Protein AF-A0A1S9ATS3-F1 (afdb_monomer_lite)

Structure (mmCIF, N/CA/C/O backbone):
data_AF-A0A1S9ATS3-F1
#
_entry.id   AF-A0A1S9ATS3-F1
#
loop_
_atom_site.group_PDB
_atom_site.id
_atom_site.type_symbol
_atom_site.label_atom_id
_atom_site.label_alt_id
_atom_site.label_comp_id
_atom_site.label_asym_id
_atom_site.label_entity_id
_atom_site.label_seq_id
_atom_site.pdbx_PDB_ins_code
_atom_site.Cartn_x
_atom_site.Cartn_y
_atom_site.Cartn_z
_atom_site.occupancy
_atom_site.B_iso_or_equiv
_atom_site.auth_seq_id
_atom_site.auth_comp_id
_atom_site.auth_asym_id
_atom_site.auth_atom_id
_atom_site.pdbx_PDB_model_num
ATOM 1 N N . MET A 1 1 ? 11.473 8.814 -36.139 1.00 58.09 1 MET A N 1
ATOM 2 C CA . MET A 1 1 ? 10.859 9.242 -34.862 1.00 58.09 1 MET A CA 1
ATOM 3 C C . MET A 1 1 ? 10.175 8.027 -34.275 1.00 58.09 1 MET A C 1
ATOM 5 O O . MET A 1 1 ? 9.082 7.6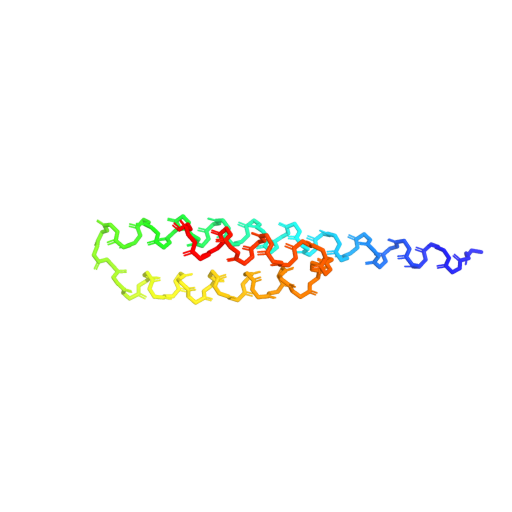64 -34.671 1.00 58.09 1 MET A O 1
ATOM 9 N N . THR A 1 2 ? 10.962 7.286 -33.517 1.00 70.62 2 THR A N 1
ATOM 10 C CA . THR A 1 2 ? 11.068 5.832 -33.666 1.00 70.62 2 THR A CA 1
ATOM 11 C C . THR A 1 2 ? 10.462 5.171 -32.436 1.00 70.62 2 THR A C 1
ATOM 13 O O . THR A 1 2 ? 10.574 5.741 -31.356 1.00 70.62 2 THR A O 1
ATOM 16 N N . ILE A 1 3 ? 9.827 4.011 -32.597 1.00 74.75 3 ILE A N 1
ATOM 17 C CA . ILE A 1 3 ? 9.101 3.191 -31.599 1.00 74.75 3 ILE A CA 1
ATOM 18 C C . ILE A 1 3 ? 9.621 3.297 -30.144 1.00 74.75 3 ILE A C 1
ATOM 20 O O . ILE A 1 3 ? 8.829 3.380 -29.210 1.00 74.75 3 ILE A O 1
ATOM 24 N N . ILE A 1 4 ? 10.936 3.416 -29.950 1.00 80.06 4 ILE A N 1
ATOM 25 C CA . ILE A 1 4 ? 11.615 3.702 -28.673 1.00 80.06 4 ILE A CA 1
ATOM 26 C C . ILE A 1 4 ? 11.009 4.896 -27.900 1.00 80.06 4 ILE A C 1
ATOM 28 O O . ILE A 1 4 ? 10.835 4.807 -26.689 1.00 80.06 4 ILE A O 1
ATOM 32 N N . LYS A 1 5 ? 10.645 6.006 -28.562 1.00 77.50 5 LYS A N 1
ATOM 33 C CA . LYS A 1 5 ? 10.005 7.167 -27.904 1.00 77.50 5 LYS A CA 1
ATOM 34 C C . LYS A 1 5 ? 8.605 6.842 -27.372 1.00 77.50 5 LYS A C 1
ATOM 36 O O . LYS A 1 5 ? 8.219 7.372 -26.337 1.00 77.50 5 LYS A O 1
ATOM 41 N N . ILE A 1 6 ? 7.858 5.988 -28.073 1.00 77.69 6 ILE A N 1
ATOM 42 C CA . ILE A 1 6 ? 6.510 5.569 -27.665 1.00 77.69 6 ILE A CA 1
ATOM 43 C C . ILE A 1 6 ? 6.615 4.639 -26.457 1.00 77.69 6 ILE A C 1
ATOM 45 O O . ILE A 1 6 ? 5.952 4.880 -25.454 1.00 77.69 6 ILE A O 1
ATOM 49 N N . ILE A 1 7 ? 7.507 3.646 -26.519 1.00 78.19 7 ILE A N 1
ATOM 50 C CA . ILE A 1 7 ? 7.772 2.727 -25.403 1.00 78.19 7 ILE A CA 1
ATOM 51 C C . ILE A 1 7 ? 8.211 3.508 -24.164 1.00 78.19 7 ILE A C 1
ATOM 53 O O . ILE A 1 7 ? 7.665 3.302 -23.088 1.00 78.19 7 ILE A O 1
ATOM 57 N N . ARG A 1 8 ? 9.137 4.462 -24.317 1.00 76.06 8 ARG A N 1
ATOM 58 C CA . ARG A 1 8 ? 9.598 5.302 -23.208 1.00 76.06 8 ARG A CA 1
ATOM 59 C C . ARG A 1 8 ? 8.457 6.087 -22.557 1.00 76.06 8 ARG A C 1
ATOM 61 O O . ARG A 1 8 ? 8.354 6.078 -21.340 1.00 76.06 8 ARG A O 1
ATOM 68 N N . LYS A 1 9 ? 7.569 6.693 -23.350 1.00 73.81 9 LYS A N 1
ATOM 69 C CA . L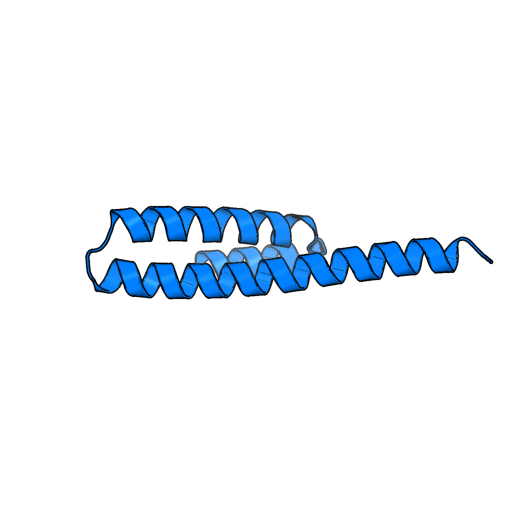YS A 1 9 ? 6.398 7.419 -22.835 1.00 73.81 9 LYS A CA 1
ATOM 70 C C . LYS A 1 9 ? 5.423 6.498 -22.087 1.00 73.81 9 LYS A C 1
ATOM 72 O O . LYS A 1 9 ? 4.854 6.908 -21.082 1.00 73.81 9 LYS A O 1
ATOM 77 N N . TYR A 1 10 ? 5.239 5.265 -22.561 1.00 77.50 10 TYR A N 1
ATOM 78 C CA . TYR A 1 10 ? 4.428 4.258 -21.868 1.00 77.50 10 TYR A CA 1
ATOM 79 C C . TYR A 1 10 ? 5.049 3.836 -20.535 1.00 77.50 10 TYR A C 1
ATOM 81 O O . TYR A 1 10 ? 4.349 3.790 -19.530 1.00 77.50 10 TYR A O 1
ATOM 89 N N . VAL A 1 11 ? 6.360 3.585 -20.514 1.00 75.50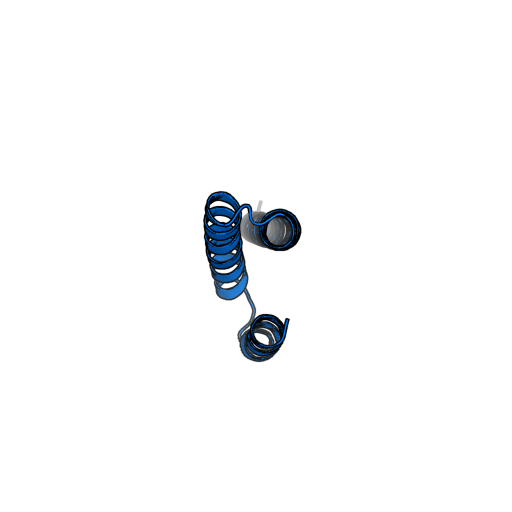 11 VAL A N 1
ATOM 90 C CA . VAL A 1 11 ? 7.098 3.231 -19.292 1.00 75.50 11 VAL A CA 1
ATOM 91 C C . VAL A 1 11 ? 7.069 4.379 -18.282 1.00 75.50 11 VAL A C 1
ATOM 93 O O . VAL A 1 11 ? 6.796 4.150 -17.110 1.00 75.50 11 VAL A O 1
ATOM 96 N N . GLU A 1 12 ? 7.278 5.619 -18.726 1.00 74.69 12 GLU A N 1
ATOM 97 C CA . GLU A 1 12 ? 7.168 6.812 -17.875 1.00 74.69 12 GLU A CA 1
ATOM 98 C C . GLU A 1 12 ? 5.746 6.969 -17.302 1.00 74.69 12 GLU A C 1
ATOM 100 O O . GLU A 1 12 ? 5.594 7.281 -16.123 1.00 74.69 12 GLU A O 1
ATOM 105 N N . GLY A 1 13 ? 4.709 6.686 -18.101 1.00 75.25 13 GLY A N 1
ATOM 106 C CA . GLY A 1 13 ? 3.317 6.679 -17.641 1.00 75.25 13 GLY A CA 1
ATOM 107 C C . GLY A 1 13 ? 3.019 5.590 -16.605 1.00 75.25 13 GLY A C 1
ATOM 108 O O . GLY A 1 13 ? 2.337 5.864 -15.621 1.00 75.25 13 GLY A O 1
ATOM 109 N N . MET A 1 14 ? 3.561 4.382 -16.783 1.00 78.25 14 MET A N 1
ATOM 110 C CA . MET A 1 14 ? 3.428 3.296 -15.802 1.00 78.25 14 MET A CA 1
ATOM 111 C C . MET A 1 14 ? 4.109 3.647 -14.476 1.00 78.25 14 MET A C 1
ATOM 113 O O . MET A 1 14 ? 3.484 3.547 -13.427 1.00 78.25 14 MET A O 1
ATOM 117 N N . ILE A 1 15 ? 5.346 4.154 -14.523 1.00 81.81 15 ILE A N 1
ATOM 118 C CA . ILE A 1 15 ? 6.093 4.555 -13.320 1.00 81.81 15 ILE A CA 1
ATOM 119 C C . ILE A 1 15 ? 5.356 5.664 -12.558 1.00 81.81 15 ILE A C 1
ATOM 121 O O . ILE A 1 15 ? 5.316 5.659 -11.329 1.00 81.81 15 ILE A O 1
ATOM 125 N N . PHE A 1 16 ? 4.766 6.624 -13.272 1.00 83.38 16 PHE A N 1
ATOM 126 C CA . PHE A 1 16 ? 3.997 7.695 -12.646 1.00 83.38 16 PHE A CA 1
ATOM 127 C C . PHE A 1 16 ? 2.750 7.170 -11.923 1.00 83.38 16 PHE A C 1
ATOM 129 O O . PHE A 1 16 ? 2.481 7.591 -10.798 1.00 83.38 16 PHE A O 1
ATOM 136 N N . ASN A 1 17 ? 2.031 6.220 -12.529 1.00 85.31 17 ASN A N 1
ATOM 137 C CA . ASN A 1 17 ? 0.898 5.563 -11.879 1.00 85.31 17 ASN A CA 1
ATOM 138 C C . ASN A 1 17 ? 1.333 4.808 -10.618 1.00 85.31 17 ASN A C 1
ATOM 140 O O . ASN A 1 17 ? 0.694 4.965 -9.584 1.00 85.31 17 ASN A O 1
ATOM 144 N N . ASP A 1 18 ? 2.456 4.087 -10.657 1.00 84.88 18 ASP A N 1
ATOM 145 C CA . ASP A 1 18 ? 2.971 3.365 -9.486 1.00 84.88 18 ASP A CA 1
ATOM 146 C C . ASP A 1 18 ? 3.308 4.311 -8.324 1.00 84.88 18 ASP A C 1
ATOM 148 O O . ASP A 1 18 ? 2.989 4.029 -7.166 1.00 84.88 18 ASP A O 1
ATOM 152 N N . ILE A 1 19 ? 3.907 5.469 -8.627 1.00 87.94 19 ILE A N 1
ATOM 153 C CA . ILE A 1 19 ? 4.202 6.510 -7.631 1.00 87.94 19 ILE A CA 1
ATOM 154 C C . ILE A 1 19 ? 2.909 7.052 -7.013 1.00 87.94 19 ILE A C 1
ATOM 156 O O . ILE A 1 19 ? 2.833 7.209 -5.792 1.00 87.94 19 ILE A O 1
ATOM 160 N N . ILE A 1 20 ? 1.890 7.329 -7.834 1.00 89.69 20 ILE A N 1
ATOM 161 C CA . ILE A 1 20 ? 0.582 7.786 -7.350 1.00 89.69 20 ILE A CA 1
ATOM 162 C C . ILE A 1 20 ? -0.061 6.721 -6.462 1.00 89.69 20 ILE A C 1
ATOM 164 O O . ILE A 1 20 ? -0.537 7.052 -5.377 1.00 89.69 20 ILE A O 1
ATOM 168 N N . SER A 1 21 ? -0.048 5.457 -6.881 1.00 88.38 21 SER A N 1
ATOM 169 C CA . SER A 1 21 ? -0.648 4.355 -6.128 1.00 88.38 21 SER A CA 1
ATOM 170 C C . SER A 1 21 ? 0.039 4.156 -4.775 1.00 88.38 21 SER A C 1
ATOM 172 O O . SER A 1 21 ? -0.653 4.008 -3.770 1.00 88.38 21 SER A O 1
ATOM 174 N N . ILE A 1 22 ? 1.371 4.277 -4.688 1.00 89.19 22 ILE A N 1
ATOM 175 C CA . ILE A 1 22 ? 2.086 4.285 -3.396 1.00 89.19 22 ILE A CA 1
ATOM 176 C C . ILE A 1 22 ? 1.686 5.488 -2.530 1.00 89.19 22 ILE A C 1
ATOM 178 O O . ILE A 1 22 ? 1.432 5.334 -1.335 1.00 89.19 22 ILE A O 1
ATOM 182 N N . LEU A 1 23 ? 1.636 6.695 -3.103 1.00 92.88 23 LEU A N 1
ATOM 183 C CA . LEU A 1 23 ? 1.250 7.908 -2.369 1.00 92.88 23 LEU A CA 1
ATOM 184 C C . LEU A 1 23 ? -0.160 7.786 -1.788 1.00 92.88 23 LEU A C 1
ATOM 186 O O . LEU A 1 23 ? -0.381 8.118 -0.622 1.00 92.88 23 LEU A O 1
ATOM 190 N N . LEU A 1 24 ? -1.100 7.279 -2.586 1.00 94.00 24 LEU A N 1
ATOM 191 C CA . LEU A 1 24 ? -2.473 7.048 -2.161 1.00 94.00 24 LEU A CA 1
ATOM 192 C C . LEU A 1 24 ? -2.543 5.933 -1.118 1.00 94.00 24 LEU A C 1
ATOM 194 O O . LEU A 1 24 ? -3.177 6.132 -0.087 1.00 94.00 24 LEU A O 1
ATOM 198 N N . PHE A 1 25 ? -1.831 4.821 -1.300 1.00 91.94 25 PHE A N 1
ATOM 199 C CA . PHE A 1 25 ? -1.717 3.776 -0.281 1.00 91.94 25 PHE A CA 1
ATOM 200 C C . PHE A 1 25 ? -1.279 4.352 1.077 1.00 91.94 25 PHE A C 1
ATOM 202 O O . PHE A 1 25 ? -1.959 4.145 2.082 1.00 91.94 25 PHE A O 1
ATOM 209 N N . CYS A 1 26 ? -0.207 5.149 1.105 1.00 91.44 26 CYS A N 1
ATOM 210 C CA . CYS A 1 26 ? 0.290 5.783 2.328 1.00 91.44 26 CYS A CA 1
ATOM 211 C C . CYS A 1 26 ? -0.726 6.763 2.939 1.00 91.44 26 CYS A C 1
ATOM 213 O O . CYS A 1 26 ? -0.931 6.762 4.154 1.00 91.44 26 CYS A O 1
ATOM 215 N N . ALA A 1 27 ? -1.381 7.587 2.115 1.00 94.50 27 ALA A N 1
ATOM 216 C CA . ALA A 1 27 ? -2.390 8.539 2.579 1.00 94.50 27 ALA A CA 1
ATOM 217 C C . ALA A 1 27 ? -3.599 7.827 3.204 1.00 94.50 27 ALA A C 1
ATOM 219 O O . ALA A 1 27 ? -4.052 8.197 4.289 1.00 94.50 27 ALA A O 1
ATOM 220 N N . PHE A 1 28 ? -4.093 6.773 2.555 1.00 95.69 28 PHE A N 1
ATOM 221 C CA . PHE A 1 28 ? -5.205 5.972 3.053 1.00 95.69 28 PHE A CA 1
ATOM 222 C C . PHE A 1 28 ? -4.824 5.177 4.308 1.00 95.69 28 PHE A C 1
ATOM 224 O O . PHE A 1 28 ? -5.622 5.124 5.238 1.00 95.69 28 PHE A O 1
ATOM 231 N N . ALA A 1 29 ? -3.603 4.642 4.397 1.00 93.00 29 ALA A N 1
ATOM 232 C CA . ALA A 1 29 ? -3.096 3.984 5.604 1.00 93.00 29 ALA A CA 1
ATOM 233 C C . ALA A 1 29 ? -3.019 4.947 6.797 1.00 93.00 29 ALA A C 1
ATOM 235 O O . ALA A 1 29 ? -3.466 4.624 7.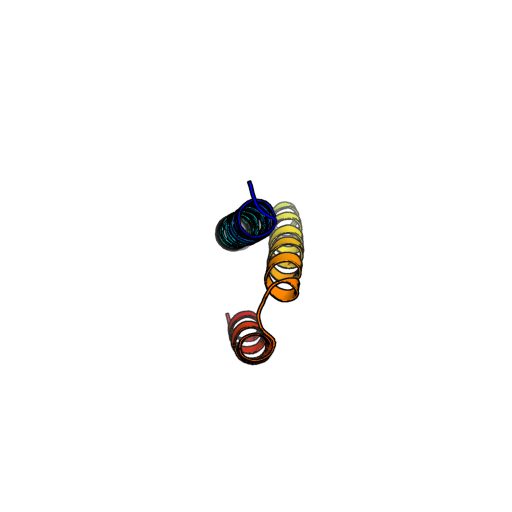900 1.00 93.00 29 ALA A O 1
ATOM 236 N N . TYR A 1 30 ? -2.532 6.167 6.566 1.00 95.00 30 TYR A N 1
ATOM 237 C CA . TYR A 1 30 ? -2.522 7.210 7.585 1.00 95.00 30 TYR A CA 1
ATOM 238 C C . TYR A 1 30 ? -3.941 7.574 8.046 1.00 95.00 30 TYR A C 1
ATOM 240 O O . TYR A 1 30 ? -4.219 7.606 9.247 1.00 95.00 30 TYR A O 1
ATOM 248 N N . LEU A 1 31 ? -4.861 7.809 7.103 1.00 96.31 31 LEU A N 1
ATOM 249 C CA . LEU A 1 31 ? -6.250 8.153 7.414 1.00 96.31 31 LEU A CA 1
ATOM 250 C C . LEU A 1 31 ? -7.003 7.001 8.083 1.00 96.31 31 LEU A C 1
ATOM 252 O O . LEU A 1 31 ? -7.835 7.254 8.954 1.00 96.31 31 LEU A O 1
ATOM 256 N N . PHE A 1 32 ? -6.720 5.755 7.707 1.00 95.81 32 PHE A N 1
ATOM 257 C CA . PHE A 1 32 ? -7.230 4.569 8.388 1.00 95.81 32 PHE A CA 1
ATOM 258 C C . PHE A 1 32 ? -6.828 4.604 9.854 1.00 95.81 32 PHE A C 1
ATOM 260 O O . PHE A 1 32 ? -7.697 4.597 10.723 1.00 95.81 32 PHE A O 1
ATOM 267 N N . ASN A 1 33 ? -5.527 4.742 10.119 1.00 95.38 33 ASN A N 1
ATOM 268 C CA . ASN A 1 33 ? -4.999 4.758 11.473 1.00 95.38 33 ASN A CA 1
ATOM 269 C C . ASN A 1 33 ? -5.595 5.908 12.303 1.00 95.38 33 ASN A C 1
ATOM 271 O O . ASN A 1 33 ? -6.012 5.712 13.443 1.00 95.38 33 ASN A O 1
ATOM 275 N N . PHE A 1 34 ? -5.709 7.096 11.703 1.00 96.38 34 PHE A N 1
ATOM 276 C CA . PHE A 1 34 ? -6.315 8.272 12.324 1.00 96.38 34 PHE A CA 1
ATOM 277 C C . PHE A 1 34 ? -7.797 8.076 12.679 1.00 96.38 34 PHE A C 1
ATOM 279 O O . PHE A 1 34 ? -8.218 8.443 13.776 1.00 96.38 34 PHE A O 1
ATOM 286 N N . ASN A 1 35 ? -8.598 7.514 11.767 1.00 96.50 35 ASN A N 1
ATOM 287 C CA . ASN A 1 35 ? -10.024 7.280 12.012 1.00 96.50 35 ASN A CA 1
ATOM 288 C C . ASN A 1 35 ? -10.251 6.128 12.996 1.00 96.50 35 ASN A C 1
ATOM 290 O O . ASN A 1 35 ? -11.145 6.225 13.833 1.00 96.50 35 ASN A O 1
ATOM 294 N N . PHE A 1 36 ? -9.428 5.079 12.937 1.00 94.50 36 PHE A N 1
ATOM 295 C CA . PHE A 1 36 ? -9.507 3.934 13.842 1.00 94.50 36 PHE A CA 1
ATOM 296 C C . PHE A 1 36 ? -9.221 4.340 15.294 1.00 94.50 36 PHE A C 1
ATOM 298 O O . PHE A 1 36 ? -10.006 4.026 16.180 1.00 94.50 36 PHE A O 1
ATOM 305 N N . HIS A 1 37 ? -8.174 5.141 15.533 1.00 96.12 37 HIS A N 1
ATOM 306 C CA . HIS A 1 37 ? -7.844 5.673 16.866 1.00 96.12 37 HIS A CA 1
ATOM 307 C C . HIS A 1 37 ? -8.898 6.628 17.449 1.00 96.12 37 HIS A C 1
ATOM 309 O O . HIS A 1 37 ? -8.841 6.954 18.632 1.00 96.12 37 HIS A O 1
ATOM 315 N N . ARG A 1 38 ? -9.828 7.121 16.625 1.00 96.69 38 ARG A N 1
ATOM 316 C CA . ARG A 1 38 ? -10.932 8.001 17.037 1.00 96.69 38 ARG A CA 1
ATOM 317 C C . ARG A 1 38 ? -12.275 7.278 17.099 1.00 96.69 38 ARG A C 1
ATOM 319 O O . ARG A 1 38 ? -13.306 7.946 17.110 1.00 96.69 38 ARG A O 1
ATOM 326 N N . ASP A 1 39 ? -12.267 5.947 17.055 1.00 96.56 39 ASP A N 1
ATOM 327 C CA . ASP A 1 39 ? -13.470 5.111 17.020 1.00 96.56 39 ASP A CA 1
ATOM 328 C C . ASP A 1 39 ? -14.407 5.419 15.833 1.00 96.56 39 ASP A C 1
ATOM 330 O O . ASP A 1 39 ? -15.584 5.054 15.819 1.00 96.56 39 ASP A O 1
ATOM 334 N N . ASN A 1 40 ? -13.893 6.071 14.784 1.00 96.69 40 ASN A N 1
ATOM 335 C CA . ASN A 1 40 ? -14.650 6.389 13.580 1.00 96.69 40 ASN A CA 1
ATOM 336 C C . ASN A 1 40 ? -14.586 5.224 12.583 1.00 96.69 40 ASN A C 1
ATOM 338 O O . ASN A 1 40 ? -14.037 5.330 11.481 1.00 96.69 40 ASN A O 1
ATOM 342 N N . TYR A 1 41 ? -15.140 4.084 12.994 1.00 94.06 41 TYR A N 1
ATOM 343 C CA . TYR A 1 41 ? -15.004 2.810 12.286 1.00 94.06 41 TYR A CA 1
ATOM 344 C C . TYR A 1 41 ? -15.601 2.822 10.876 1.00 94.06 41 TYR A C 1
ATOM 346 O O . TYR A 1 41 ? -15.047 2.193 9.979 1.00 94.06 41 TYR A O 1
ATOM 354 N N . ALA A 1 42 ? -16.683 3.574 10.645 1.00 95.75 42 ALA A N 1
ATOM 355 C CA . ALA A 1 42 ? -17.279 3.699 9.315 1.00 95.75 42 ALA A CA 1
ATOM 356 C C . ALA A 1 42 ? -16.283 4.298 8.310 1.00 95.75 42 ALA A C 1
ATOM 358 O O . ALA A 1 42 ? -16.073 3.747 7.230 1.00 95.75 42 ALA A O 1
ATOM 359 N N . TYR A 1 43 ? -15.611 5.388 8.690 1.00 94.50 43 TYR A N 1
ATOM 360 C CA . TYR A 1 43 ? -14.585 5.992 7.847 1.00 94.50 43 TYR A CA 1
ATOM 361 C C . TYR A 1 43 ? -13.321 5.139 7.802 1.00 94.50 43 TYR A C 1
ATOM 363 O O . TYR A 1 43 ? -1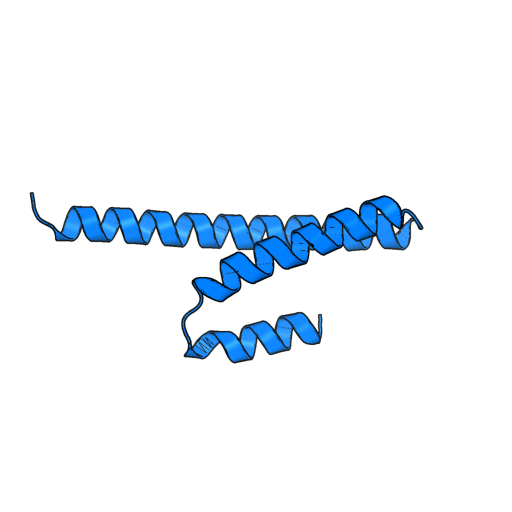2.734 5.018 6.732 1.00 94.50 43 TYR A O 1
ATOM 371 N N . ALA A 1 44 ? -12.921 4.504 8.908 1.00 94.06 44 ALA A N 1
ATOM 372 C CA . ALA A 1 44 ? -11.781 3.591 8.905 1.00 94.06 44 ALA A CA 1
ATOM 373 C C . ALA A 1 44 ? -11.982 2.451 7.888 1.00 94.06 44 ALA A C 1
ATOM 375 O O . ALA A 1 44 ? -11.089 2.186 7.094 1.00 94.06 44 ALA A O 1
ATOM 376 N N . ILE A 1 45 ? -13.172 1.851 7.803 1.00 95.12 45 ILE A N 1
ATOM 377 C CA . ILE A 1 45 ? -13.474 0.821 6.793 1.00 95.12 45 ILE A CA 1
ATOM 378 C C . ILE A 1 45 ? -13.318 1.366 5.367 1.00 95.12 45 ILE A C 1
ATOM 380 O O . ILE A 1 45 ? -12.696 0.715 4.529 1.00 95.12 45 ILE A O 1
ATOM 384 N N . VAL A 1 46 ? -13.828 2.569 5.085 1.00 96.31 46 VAL A N 1
ATOM 385 C CA . VAL A 1 46 ? -13.649 3.208 3.768 1.00 96.31 46 VAL A CA 1
ATOM 386 C C . VAL A 1 46 ? -12.166 3.421 3.466 1.00 96.31 46 VAL A C 1
ATOM 388 O O . VAL A 1 46 ? -11.718 3.139 2.354 1.00 96.31 46 VAL A O 1
ATOM 391 N N . MET A 1 47 ? -11.388 3.862 4.460 1.00 96.88 47 MET A N 1
ATOM 392 C CA . MET A 1 47 ? -9.949 4.032 4.292 1.00 96.88 47 MET A CA 1
ATOM 393 C C . MET A 1 47 ? -9.252 2.694 4.017 1.00 96.88 47 MET A C 1
ATOM 395 O O . MET A 1 47 ? -8.436 2.611 3.106 1.00 96.88 47 MET A O 1
ATOM 399 N N . PHE A 1 48 ? -9.627 1.631 4.730 1.00 93.25 48 PHE A N 1
ATOM 400 C CA . PHE A 1 48 ? -9.094 0.283 4.537 1.00 93.25 48 PHE A CA 1
ATOM 401 C C . PHE A 1 48 ? -9.367 -0.271 3.132 1.00 93.25 48 PHE A C 1
ATOM 403 O O . PHE A 1 48 ? -8.470 -0.830 2.504 1.00 93.25 48 PHE A O 1
ATOM 410 N N . ILE A 1 49 ? -10.572 -0.065 2.593 1.00 94.38 49 ILE A N 1
ATOM 411 C CA . ILE A 1 49 ? -10.885 -0.439 1.205 1.00 94.38 49 ILE A CA 1
ATOM 412 C C . ILE A 1 49 ? -9.959 0.305 0.234 1.00 94.38 49 ILE A C 1
ATOM 414 O O . ILE A 1 49 ? -9.421 -0.306 -0.687 1.00 94.38 49 ILE A O 1
ATOM 418 N N . GLY A 1 50 ? -9.722 1.600 0.463 1.00 93.25 50 GLY A N 1
ATOM 419 C CA . GLY A 1 50 ? -8.778 2.379 -0.338 1.00 93.25 50 GLY A CA 1
ATOM 420 C C . GLY A 1 50 ? -7.355 1.818 -0.289 1.00 93.25 50 GLY A C 1
ATOM 421 O O . GLY A 1 50 ? -6.752 1.625 -1.343 1.00 93.25 50 GLY A O 1
ATOM 422 N N . ILE A 1 51 ? -6.851 1.463 0.901 1.00 93.25 51 ILE A N 1
ATOM 423 C CA . ILE A 1 51 ? -5.553 0.780 1.061 1.00 93.25 51 ILE A CA 1
ATOM 424 C C . ILE A 1 51 ? -5.490 -0.460 0.160 1.00 93.25 51 ILE A C 1
ATOM 426 O O . ILE A 1 51 ? -4.537 -0.608 -0.600 1.00 93.25 51 ILE A O 1
ATOM 430 N N . MET A 1 52 ? -6.512 -1.321 0.203 1.00 92.06 52 MET A N 1
ATOM 431 C CA . MET A 1 52 ? -6.545 -2.571 -0.567 1.00 92.06 52 MET A CA 1
ATOM 432 C C . MET A 1 52 ? -6.557 -2.339 -2.081 1.00 92.06 52 MET A C 1
ATOM 434 O O . MET A 1 52 ? -5.873 -3.055 -2.814 1.00 92.06 52 MET A O 1
ATOM 438 N N . VAL A 1 53 ? -7.290 -1.328 -2.556 1.00 93.06 53 VAL A N 1
ATOM 439 C CA . VAL A 1 53 ? -7.346 -0.976 -3.983 1.00 93.06 53 VAL A CA 1
ATOM 440 C C . VAL A 1 53 ? -5.982 -0.506 -4.487 1.00 93.06 53 VAL A C 1
ATOM 442 O O . VAL A 1 53 ? -5.477 -1.049 -5.468 1.00 93.06 53 VAL A O 1
ATOM 445 N N . PHE A 1 54 ? -5.358 0.459 -3.809 1.00 91.38 54 PHE A N 1
ATOM 446 C CA . PHE A 1 54 ? -4.080 1.017 -4.264 1.00 91.38 54 PHE A CA 1
ATOM 447 C C . PHE A 1 54 ? -2.909 0.053 -4.058 1.00 91.38 54 PHE A C 1
ATOM 449 O O . PHE A 1 54 ? -2.010 -0.004 -4.896 1.00 91.38 54 PHE A O 1
ATOM 456 N N . TYR A 1 55 ? -2.945 -0.761 -2.998 1.00 88.44 55 TYR A N 1
ATOM 457 C CA . TYR A 1 55 ? -2.012 -1.871 -2.827 1.00 88.44 55 TYR A CA 1
ATOM 458 C C . TYR A 1 55 ? -2.128 -2.877 -3.976 1.00 88.44 55 TYR A C 1
ATOM 460 O O . TYR A 1 55 ? -1.117 -3.274 -4.547 1.00 88.44 55 TYR A O 1
ATOM 468 N N . GLY A 1 56 ? -3.352 -3.273 -4.337 1.00 87.19 56 GLY A N 1
ATOM 469 C CA . GLY A 1 56 ? -3.600 -4.220 -5.422 1.00 87.19 56 GLY A CA 1
ATOM 470 C C . GLY A 1 56 ? -3.116 -3.710 -6.780 1.00 87.19 56 GLY A C 1
ATOM 471 O O . GLY A 1 56 ? -2.484 -4.472 -7.516 1.00 87.19 56 GLY A O 1
ATOM 472 N N . ASP A 1 57 ? -3.367 -2.436 -7.089 1.00 87.25 57 ASP A N 1
ATOM 473 C CA . ASP A 1 57 ? -2.891 -1.778 -8.311 1.00 87.25 57 ASP A CA 1
ATOM 474 C C . ASP A 1 57 ? -1.356 -1.768 -8.380 1.00 87.25 57 ASP A C 1
ATOM 476 O O . ASP A 1 57 ? -0.760 -2.310 -9.313 1.00 87.25 57 ASP A O 1
ATOM 480 N N . PHE A 1 58 ? -0.702 -1.290 -7.320 1.00 86.50 58 PHE A N 1
ATOM 481 C CA . PHE A 1 58 ? 0.756 -1.287 -7.221 1.00 86.50 58 PHE A CA 1
ATOM 482 C C . PHE A 1 58 ? 1.357 -2.705 -7.298 1.00 86.50 58 PHE A C 1
ATOM 484 O O . PHE A 1 58 ? 2.357 -2.948 -7.977 1.00 86.50 58 PHE A O 1
ATOM 491 N N . TYR A 1 59 ? 0.716 -3.685 -6.657 1.00 85.75 59 TYR A N 1
ATOM 492 C CA . TYR A 1 59 ? 1.143 -5.084 -6.669 1.00 85.75 59 TYR A CA 1
ATOM 493 C C . TYR A 1 59 ? 1.085 -5.722 -8.069 1.00 85.75 59 TYR A C 1
ATOM 495 O O . TYR A 1 59 ? 1.855 -6.645 -8.366 1.00 85.75 59 TYR A O 1
ATOM 503 N N . HIS A 1 60 ? 0.191 -5.264 -8.953 1.00 84.38 60 HIS A N 1
ATOM 504 C CA . HIS A 1 60 ? 0.098 -5.778 -10.323 1.00 84.38 60 HIS A CA 1
ATOM 505 C C . HIS A 1 60 ? 1.287 -5.351 -11.183 1.00 84.38 60 HIS A C 1
ATOM 507 O O . HIS A 1 60 ? 1.823 -6.195 -11.906 1.00 84.38 60 HIS A O 1
ATOM 513 N N . HIS A 1 61 ? 1.736 -4.104 -11.047 1.00 83.44 61 HIS A N 1
ATOM 514 C CA . HIS A 1 61 ? 2.871 -3.557 -11.797 1.00 83.44 61 HIS A CA 1
ATOM 515 C C . HIS A 1 61 ? 4.235 -3.963 -11.227 1.00 83.44 61 HIS A C 1
ATOM 517 O O . HIS A 1 61 ? 5.260 -3.841 -11.901 1.00 83.44 61 HIS A O 1
ATOM 523 N N . LEU A 1 62 ? 4.258 -4.511 -10.010 1.00 82.06 62 LEU A N 1
ATOM 524 C CA . LEU A 1 62 ? 5.491 -4.924 -9.364 1.00 82.06 62 LEU A CA 1
ATOM 525 C C . LEU A 1 62 ? 6.227 -6.044 -10.129 1.00 82.06 62 LEU A C 1
ATOM 527 O O . LEU A 1 62 ? 5.608 -7.049 -10.504 1.00 82.06 62 LEU A O 1
ATOM 531 N N . PRO A 1 63 ? 7.564 -5.969 -10.272 1.00 82.00 63 PRO A N 1
ATOM 532 C CA . PRO A 1 63 ? 8.348 -7.081 -10.797 1.00 82.00 63 PRO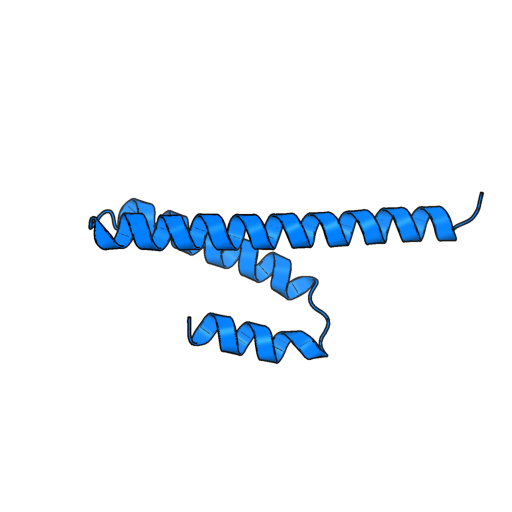 A CA 1
ATOM 533 C C . PRO A 1 63 ? 8.182 -8.328 -9.923 1.00 82.00 63 PRO A C 1
ATOM 535 O O . PRO A 1 63 ? 8.145 -8.230 -8.695 1.00 82.00 63 PRO A O 1
ATOM 538 N N . ILE A 1 64 ? 8.148 -9.514 -10.543 1.00 83.06 64 ILE A N 1
ATOM 539 C CA . ILE A 1 64 ? 7.876 -10.793 -9.859 1.00 83.06 64 ILE A CA 1
ATOM 540 C C . ILE A 1 64 ? 8.781 -11.011 -8.631 1.00 83.06 64 ILE A C 1
ATOM 542 O O . ILE A 1 64 ? 8.316 -11.458 -7.587 1.00 83.06 64 ILE A O 1
ATOM 546 N N . ASN A 1 65 ? 10.049 -10.596 -8.734 1.00 84.06 65 ASN A N 1
ATOM 547 C CA . ASN A 1 65 ? 11.063 -10.738 -7.689 1.00 84.06 65 ASN A CA 1
ATOM 548 C C . ASN A 1 65 ? 10.719 -9.939 -6.427 1.00 84.06 65 ASN A C 1
ATOM 550 O O . ASN A 1 65 ? 11.133 -10.318 -5.342 1.00 84.06 65 ASN A O 1
ATOM 554 N N . TRP A 1 66 ? 9.970 -8.843 -6.562 1.00 82.06 66 TRP A N 1
ATOM 555 C CA . TRP A 1 66 ? 9.615 -7.951 -5.461 1.00 82.06 66 TRP A CA 1
ATOM 556 C C . TRP A 1 66 ? 8.254 -8.280 -4.837 1.00 82.06 66 TRP A C 1
ATOM 558 O O . TRP A 1 66 ? 8.002 -7.895 -3.696 1.00 82.06 66 TRP A O 1
ATOM 568 N N . LYS A 1 67 ? 7.386 -9.021 -5.545 1.00 83.69 67 LYS A N 1
ATOM 569 C CA . LYS A 1 67 ? 6.009 -9.305 -5.103 1.00 83.69 67 LYS A CA 1
ATOM 570 C C . LYS A 1 67 ? 5.959 -10.000 -3.745 1.00 83.69 67 LYS A C 1
ATOM 572 O O . LYS A 1 67 ? 5.146 -9.632 -2.904 1.00 83.69 67 LYS A O 1
ATOM 577 N N . LEU A 1 68 ? 6.839 -10.975 -3.516 1.00 79.81 68 LEU A N 1
ATOM 578 C CA . LEU A 1 68 ? 6.893 -11.702 -2.246 1.00 79.81 68 LEU A CA 1
ATOM 579 C C . LEU A 1 68 ? 7.310 -10.788 -1.082 1.00 79.81 68 LEU A C 1
ATOM 581 O O . LEU A 1 68 ? 6.692 -10.826 -0.023 1.00 79.81 68 LEU A O 1
ATOM 585 N N . TYR A 1 69 ? 8.318 -9.936 -1.288 1.00 80.69 69 TYR A N 1
ATOM 586 C CA . TYR A 1 69 ? 8.802 -9.013 -0.257 1.00 80.69 69 TYR A CA 1
ATOM 587 C C . TYR A 1 69 ? 7.740 -7.982 0.127 1.00 80.69 69 TYR A C 1
ATOM 589 O O . TYR A 1 69 ? 7.521 -7.742 1.310 1.00 80.69 69 TYR A O 1
ATOM 597 N N . ILE A 1 70 ? 7.045 -7.411 -0.858 1.00 80.69 70 ILE A N 1
ATOM 598 C CA . ILE A 1 70 ? 6.000 -6.414 -0.600 1.00 80.69 70 ILE A CA 1
ATOM 599 C C . ILE A 1 70 ? 4.765 -7.039 0.053 1.00 80.69 70 ILE A C 1
ATOM 601 O O . ILE A 1 70 ? 4.199 -6.434 0.960 1.00 80.69 70 ILE A O 1
ATOM 605 N N . LEU A 1 71 ? 4.398 -8.267 -0.327 1.00 81.44 71 LEU A N 1
ATOM 606 C CA . LEU A 1 71 ? 3.335 -9.013 0.350 1.00 81.44 71 LEU A CA 1
ATOM 607 C C . LEU A 1 71 ? 3.652 -9.243 1.828 1.00 81.44 71 LEU A C 1
ATOM 609 O O . LEU A 1 71 ? 2.791 -9.030 2.679 1.00 81.44 71 LEU A O 1
ATOM 613 N N . LEU A 1 72 ? 4.885 -9.653 2.137 1.00 81.56 72 LEU A N 1
ATOM 614 C CA . LEU A 1 72 ? 5.329 -9.837 3.517 1.00 81.56 72 LEU A CA 1
ATOM 615 C C . LEU A 1 72 ? 5.254 -8.520 4.291 1.00 81.56 72 LEU A C 1
ATOM 617 O O . LEU A 1 72 ? 4.645 -8.487 5.354 1.00 81.56 72 LEU A O 1
ATOM 621 N N . ILE A 1 73 ? 5.792 -7.431 3.737 1.00 80.00 73 ILE A N 1
ATOM 622 C CA . ILE A 1 73 ? 5.725 -6.107 4.370 1.00 80.00 73 ILE A CA 1
ATOM 623 C C . ILE A 1 73 ? 4.271 -5.721 4.660 1.00 80.00 73 ILE A C 1
ATOM 625 O O . ILE A 1 73 ? 3.973 -5.354 5.785 1.00 80.00 73 ILE A O 1
ATOM 629 N N . ALA A 1 74 ? 3.361 -5.866 3.695 1.00 73.56 74 ALA A N 1
ATOM 630 C CA . ALA A 1 74 ? 1.951 -5.512 3.869 1.00 73.56 74 ALA A CA 1
ATOM 631 C C . ALA A 1 74 ? 1.196 -6.407 4.868 1.00 73.56 74 ALA A C 1
ATOM 633 O O . ALA A 1 74 ? 0.198 -5.974 5.430 1.00 73.56 74 ALA A O 1
ATOM 634 N N . THR A 1 75 ? 1.645 -7.647 5.077 1.00 74.94 75 THR A N 1
ATOM 635 C CA . THR A 1 75 ? 1.017 -8.582 6.027 1.00 74.94 75 THR A CA 1
ATOM 636 C C . THR A 1 75 ? 1.426 -8.294 7.473 1.00 74.94 75 THR A C 1
ATOM 638 O O . THR A 1 75 ? 0.667 -8.588 8.393 1.00 74.94 75 THR A O 1
ATOM 641 N N . PHE A 1 76 ? 2.635 -7.762 7.677 1.00 73.81 76 PHE A N 1
ATOM 642 C CA . PHE A 1 76 ? 3.215 -7.515 9.002 1.00 73.81 76 PHE A CA 1
ATOM 643 C C . PHE A 1 76 ? 3.262 -6.030 9.403 1.00 73.81 76 PHE A C 1
ATOM 645 O O . PHE A 1 76 ? 3.745 -5.732 10.497 1.00 73.81 76 PHE A O 1
ATOM 652 N N . LEU A 1 77 ? 2.800 -5.119 8.538 1.00 61.50 77 LEU A N 1
ATOM 653 C CA . LEU A 1 77 ? 2.545 -3.708 8.862 1.00 61.50 77 LEU A CA 1
ATOM 654 C C . LEU A 1 77 ? 1.176 -3.538 9.528 1.00 61.50 77 LEU A C 1
ATOM 656 O O . LEU A 1 77 ? 1.088 -2.679 10.432 1.00 61.50 77 LEU A O 1
#

pLDDT: mean 86.14, std 8.75, range [58.09, 96.88]

Organism: Limosilactobacillus reuteri (NCBI:txid1598)

Radius of gyration: 15.88 Å; chains: 1; bounding box: 29×21×52 Å

Foldseek 3Di:
DDPVVVVVVVVVVLVVLLVVLVVQLVVLVVQLVVCVVVVVVVVNVVSVVSNVVSLVSNLVSDDPVCNVVSVVVVVVD

Secondary structure (DSSP, 8-state):
--THHHHHHHHHHHHHHHHHHHHHHHHHHHHHHHHHTTT-HHHHHHHHHHHHHHHHHHHHHS-HHHHHHHHHHHHH-

Sequence (77 aa):
MTIIKIIRKYVEGMIFNDIISILLFCAFAYLFNFNFHRDNYAYAIVMFIGIMVFYGDFYHHLPINWKLYILLIATFL